Protein AF-A6J7S8-F1 (afdb_monomer_lite)

Radius of gyration: 17.56 Å; chains: 1; bounding box: 50×32×50 Å

Organism: Rattus norvegicus (NCBI:txid10116)

Secondary structure (DSSP, 8-state):
--STTSS--SSS-----GGGGS----SHHHHHHS-HHHHHHHHHHHHHHTHHHHHHHHHHHHTSTT--HHHHHHHHHHHHHHHHHHHHHHHHHHHHSTTPPPPP-PPP--HHHHT-S-HHHHHHHHHHHHHHHHHHHHHHHHHHHHHHHHHHHTT--

Sequence (157 aa):
MHFAHSLGYKSRNSSTCHTISLTTPGSNEQIQQTHSDVLLKMMISILRAWYHPLEHLVHAVATLEGICETMLFKVKEVEEKNQEILEKIKAILVRVYPGAEENVYPVWMGLADVRSANELTRHFTLSNLLHCLDSNTDKVATYLEALKCRIIHNNDC

InterPro domains:
  IPR001400 Somatotropin/prolactin [PF00103] (2-157)
  IPR001400 Somatotropin/prolactin [PR00836] (17-30)
  IPR001400 Somatotropin/prolactin [PR00836] (39-57)
  IPR001400 Somatotropin/prolactin [PR00836] (136-150)
  IPR001400 Somatotropin/prolactin [PTHR11417] (3-157)
  IPR009079 Four-helical cytokine-like, core [G3DSA:1.20.1250.10] (1-157)
  IPR009079 Four-helical cytokine-like, core [SSF47266] (2-157)
  IPR018116 Somatotropin hormone, conserved site [PS00266] (17-50)

pLDDT: mean 86.66, std 15.86, range [35.16, 98.38]

Structure (mmCIF, N/CA/C/O backbone):
data_AF-A6J7S8-F1
#
_entry.id   AF-A6J7S8-F1
#
loop_
_atom_site.group_PDB
_atom_site.id
_atom_site.type_symbol
_atom_site.label_atom_id
_atom_site.label_alt_id
_atom_site.label_comp_id
_atom_site.label_asym_id
_atom_site.label_entity_id
_atom_site.label_seq_id
_atom_site.pdbx_PDB_ins_code
_atom_site.Cartn_x
_atom_site.Cartn_y
_atom_site.Cartn_z
_atom_site.occupancy
_atom_site.B_iso_or_equiv
_atom_site.auth_seq_id
_atom_site.auth_comp_id
_atom_site.auth_asym_id
_atom_site.auth_atom_id
_atom_site.pdbx_PDB_model_num
ATOM 1 N N . MET A 1 1 ? 22.108 -3.820 -3.492 1.00 38.69 1 MET A N 1
ATOM 2 C CA . MET A 1 1 ? 22.128 -2.463 -2.902 1.00 38.69 1 MET A CA 1
ATOM 3 C C . MET A 1 1 ? 23.481 -1.772 -3.154 1.00 38.69 1 MET A C 1
ATOM 5 O O . MET A 1 1 ? 24.160 -1.417 -2.208 1.00 38.69 1 MET A O 1
ATOM 9 N N . HIS A 1 2 ? 23.904 -1.592 -4.417 1.00 35.16 2 HIS A N 1
ATOM 10 C CA . HIS A 1 2 ? 25.236 -1.019 -4.725 1.00 35.16 2 HIS A CA 1
ATOM 11 C C . HIS A 1 2 ? 25.279 0.033 -5.850 1.00 35.16 2 HIS A C 1
ATOM 13 O O . HIS A 1 2 ? 26.325 0.631 -6.062 1.00 35.16 2 HIS A O 1
ATOM 19 N N . PHE A 1 3 ? 24.169 0.331 -6.534 1.00 39.25 3 PHE A N 1
ATOM 20 C CA . PHE A 1 3 ? 24.183 1.282 -7.660 1.00 39.25 3 PHE A CA 1
ATOM 21 C C . PHE A 1 3 ? 23.890 2.742 -7.282 1.00 39.25 3 PHE A C 1
ATOM 23 O O . PHE A 1 3 ? 24.169 3.644 -8.063 1.00 39.25 3 PHE A O 1
ATOM 30 N N . ALA A 1 4 ? 23.384 3.007 -6.075 1.00 40.38 4 ALA A N 1
ATOM 31 C CA . ALA A 1 4 ? 22.964 4.351 -5.670 1.00 40.38 4 ALA A CA 1
ATOM 32 C C . ALA A 1 4 ? 24.124 5.321 -5.349 1.00 40.38 4 ALA A C 1
ATOM 34 O O . ALA A 1 4 ? 23.878 6.499 -5.109 1.00 40.38 4 ALA A O 1
ATOM 35 N N . HIS A 1 5 ? 25.379 4.856 -5.323 1.00 38.28 5 HIS A N 1
ATOM 36 C CA . HIS A 1 5 ? 26.493 5.632 -4.762 1.00 38.28 5 HIS A CA 1
ATOM 37 C C . HIS A 1 5 ? 27.407 6.313 -5.801 1.00 38.28 5 HIS A C 1
ATOM 39 O O . HIS A 1 5 ? 28.256 7.113 -5.412 1.00 38.28 5 HIS A O 1
ATOM 45 N N . SER A 1 6 ? 27.279 6.026 -7.105 1.00 38.56 6 SER A N 1
ATOM 46 C CA . SER A 1 6 ? 28.287 6.440 -8.104 1.00 38.56 6 SER A CA 1
ATOM 47 C C . SER A 1 6 ? 27.887 7.568 -9.057 1.00 38.56 6 SER A C 1
ATOM 49 O O . SER A 1 6 ? 28.719 8.004 -9.847 1.00 38.56 6 SER A O 1
ATOM 51 N N . LEU A 1 7 ? 26.675 8.114 -8.979 1.00 39.62 7 LEU A N 1
ATOM 52 C CA . LEU A 1 7 ? 26.287 9.270 -9.791 1.00 39.62 7 LEU A CA 1
ATOM 53 C C . LEU A 1 7 ? 25.597 10.283 -8.890 1.00 39.62 7 LEU A C 1
ATOM 55 O O . LEU A 1 7 ? 24.633 9.930 -8.222 1.00 39.62 7 LEU A O 1
ATOM 59 N N . GLY A 1 8 ? 26.120 11.512 -8.841 1.00 38.19 8 GLY A N 1
ATOM 60 C CA . GLY A 1 8 ? 25.660 12.633 -8.014 1.00 38.19 8 GLY A CA 1
ATOM 61 C C . GLY A 1 8 ? 24.166 12.951 -8.142 1.00 38.19 8 GLY A C 1
ATOM 62 O O . GLY A 1 8 ? 23.781 13.958 -8.725 1.00 38.19 8 GLY A O 1
ATOM 63 N N . TYR A 1 9 ? 23.326 12.126 -7.520 1.00 47.91 9 TYR A N 1
ATOM 64 C CA . TYR A 1 9 ? 21.863 12.177 -7.497 1.00 47.91 9 TYR A CA 1
ATOM 65 C C . TYR A 1 9 ? 21.313 13.238 -6.528 1.00 47.91 9 TYR A C 1
ATOM 67 O O . TYR A 1 9 ? 20.181 13.151 -6.065 1.00 47.91 9 TYR A O 1
ATOM 75 N N . LYS A 1 10 ? 22.110 14.262 -6.203 1.00 37.25 10 LYS A N 1
ATOM 76 C CA . LYS A 1 10 ? 21.769 15.286 -5.204 1.00 37.25 10 LYS A CA 1
ATOM 77 C C . LYS A 1 10 ? 20.930 16.462 -5.736 1.00 37.25 10 LYS A C 1
ATOM 79 O O . LYS A 1 10 ? 20.698 17.388 -4.968 1.00 37.25 10 LYS A O 1
ATOM 84 N N . SER A 1 11 ? 20.448 16.470 -6.987 1.00 37.81 11 SER A N 1
ATOM 85 C CA . SER A 1 11 ? 19.651 17.618 -7.486 1.00 37.81 11 SER A CA 1
ATOM 86 C C . SER A 1 11 ? 18.548 17.348 -8.519 1.00 37.81 11 SER A C 1
ATOM 88 O O . SER A 1 11 ? 18.063 18.290 -9.145 1.00 37.81 11 SER A O 1
ATOM 90 N N . ARG A 1 12 ? 18.066 16.110 -8.680 1.00 40.72 12 ARG A N 1
ATOM 91 C CA . ARG A 1 12 ? 16.736 15.896 -9.277 1.00 40.72 12 ARG A CA 1
ATOM 92 C C . ARG A 1 12 ? 15.783 15.583 -8.140 1.00 40.72 12 ARG A C 1
ATOM 94 O O . ARG A 1 12 ? 15.982 14.573 -7.485 1.00 40.72 12 ARG A O 1
ATOM 101 N N . ASN A 1 13 ? 14.871 16.526 -7.885 1.00 43.62 13 ASN A N 1
ATOM 102 C CA . ASN A 1 13 ? 13.737 16.505 -6.959 1.00 43.62 13 ASN A CA 1
ATOM 103 C C . ASN A 1 13 ? 13.622 15.242 -6.104 1.00 43.62 13 ASN A C 1
ATOM 105 O O . ASN A 1 13 ? 13.442 14.159 -6.654 1.00 43.62 13 ASN A O 1
ATOM 109 N N . SER A 1 14 ? 13.659 15.429 -4.777 1.00 46.78 14 SER A N 1
ATOM 110 C CA . SER A 1 14 ? 13.172 14.479 -3.768 1.00 46.78 14 SER A CA 1
ATOM 111 C C . SER A 1 14 ? 12.219 13.454 -4.388 1.00 46.78 14 SER A C 1
ATOM 113 O O . SER A 1 14 ? 11.170 13.834 -4.918 1.00 46.78 14 SER A O 1
ATOM 115 N N . SER A 1 15 ? 12.640 12.189 -4.379 1.00 58.69 15 SER A N 1
ATOM 116 C CA . SER A 1 15 ? 11.850 11.001 -4.695 1.00 58.69 15 SER A CA 1
ATOM 117 C C . SER A 1 15 ? 10.540 11.063 -3.910 1.00 58.69 15 SER A C 1
ATOM 119 O O . SER A 1 15 ? 10.461 10.651 -2.756 1.00 58.69 15 SER A O 1
ATOM 121 N N . THR A 1 16 ? 9.539 11.709 -4.500 1.00 77.50 16 THR A N 1
ATOM 122 C CA . THR A 1 16 ? 8.281 12.049 -3.843 1.00 77.50 16 THR A CA 1
ATOM 123 C C . THR A 1 16 ? 7.264 11.004 -4.244 1.00 77.50 16 THR A C 1
ATOM 125 O O . THR A 1 16 ? 6.989 10.786 -5.424 1.00 77.50 16 THR A O 1
ATOM 128 N N . CYS A 1 17 ? 6.729 10.317 -3.243 1.00 90.75 17 CYS A N 1
ATOM 129 C CA . CYS A 1 17 ? 5.650 9.368 -3.442 1.00 90.75 17 CYS A CA 1
ATOM 130 C C . CYS A 1 17 ? 4.381 10.120 -3.829 1.00 90.75 17 CYS A C 1
ATOM 132 O O . CYS A 1 17 ? 4.091 11.174 -3.265 1.00 90.75 17 CYS A O 1
ATOM 134 N N . HIS A 1 18 ? 3.578 9.570 -4.742 1.00 91.88 18 HIS A N 1
ATOM 135 C CA . HIS A 1 18 ? 2.284 10.167 -5.107 1.00 91.88 18 HIS A CA 1
ATOM 136 C C . HIS A 1 18 ? 1.325 10.243 -3.913 1.00 91.88 18 HIS A C 1
ATOM 138 O O . HIS A 1 18 ? 0.418 11.066 -3.898 1.00 91.88 18 HIS A O 1
ATOM 144 N N . THR A 1 19 ? 1.563 9.433 -2.883 1.00 92.06 19 THR A N 1
ATOM 145 C CA . THR A 1 19 ? 0.835 9.437 -1.613 1.00 92.06 19 THR A CA 1
ATOM 146 C C . THR A 1 19 ? 1.254 10.532 -0.637 1.00 92.06 19 THR A C 1
ATOM 148 O O . THR A 1 19 ? 0.636 10.645 0.416 1.00 92.06 19 THR A O 1
ATOM 151 N N . ILE A 1 20 ? 2.239 11.380 -0.956 1.00 88.25 20 ILE A N 1
ATOM 152 C CA . ILE A 1 20 ? 2.704 12.443 -0.046 1.00 88.25 20 ILE A CA 1
ATOM 153 C C . ILE A 1 20 ? 1.611 13.464 0.307 1.00 88.25 20 ILE A C 1
ATOM 155 O O . ILE A 1 20 ? 1.662 14.075 1.369 1.00 88.25 20 ILE A O 1
ATOM 159 N N . SER A 1 21 ? 0.603 13.633 -0.557 1.00 85.38 21 SER A N 1
ATOM 160 C CA . SER A 1 21 ? -0.546 14.506 -0.292 1.00 85.38 21 SER A CA 1
ATOM 161 C C . SER A 1 21 ? -1.533 13.921 0.722 1.00 85.38 21 SER A C 1
ATOM 163 O O . SER A 1 21 ? -2.418 14.633 1.191 1.00 85.38 21 SER A O 1
ATOM 165 N N . LEU A 1 22 ? -1.420 12.630 1.051 1.00 86.06 22 LEU A N 1
ATOM 166 C CA . LEU A 1 22 ? -2.142 12.041 2.169 1.00 86.06 22 LEU A CA 1
ATOM 167 C C . LEU A 1 22 ? -1.436 12.514 3.442 1.00 86.06 22 LEU A C 1
ATOM 169 O O . LEU A 1 22 ? -0.348 12.046 3.768 1.00 86.06 22 LEU A O 1
ATOM 173 N N . THR A 1 23 ? -2.030 13.466 4.161 1.00 83.56 23 THR A N 1
ATOM 174 C CA . THR A 1 23 ? -1.527 13.906 5.469 1.00 83.56 23 THR A CA 1
ATOM 175 C C . THR A 1 23 ? -1.668 12.761 6.475 1.00 83.56 23 THR A C 1
ATOM 177 O O . THR A 1 23 ? -2.681 12.640 7.159 1.00 83.56 23 THR A O 1
ATOM 180 N N . THR A 1 24 ? -0.677 11.873 6.519 1.00 86.69 24 THR A N 1
ATOM 181 C CA . THR A 1 24 ? -0.706 10.649 7.328 1.00 86.69 24 THR A CA 1
ATOM 182 C C . THR A 1 24 ? 0.088 10.803 8.631 1.00 86.69 24 THR A C 1
ATOM 184 O O . THR A 1 24 ? 1.187 11.361 8.574 1.00 86.69 24 THR A O 1
ATOM 187 N N . PRO A 1 25 ? -0.376 10.240 9.763 1.00 90.31 25 PRO A N 1
ATOM 188 C CA . PRO A 1 25 ? 0.385 10.172 11.012 1.00 90.31 25 PRO A CA 1
ATOM 189 C C . PRO A 1 25 ? 1.769 9.533 10.824 1.00 90.31 25 PRO A C 1
ATOM 191 O O . PRO A 1 25 ? 1.876 8.404 10.340 1.00 90.31 25 PRO A O 1
ATOM 194 N N . GLY A 1 26 ? 2.826 10.256 11.193 1.00 86.69 26 GLY A N 1
ATOM 195 C CA . GLY A 1 26 ? 4.216 9.823 11.018 1.00 86.69 26 GLY A CA 1
ATOM 196 C C . GLY A 1 26 ? 4.882 9.274 12.282 1.00 86.69 26 GLY A C 1
ATOM 197 O O . GLY A 1 26 ? 5.880 8.572 12.165 1.00 86.69 26 GLY A O 1
ATOM 198 N N . SER A 1 27 ? 4.350 9.581 13.471 1.00 91.19 27 SER A N 1
ATOM 199 C CA . SER A 1 27 ? 4.890 9.115 14.756 1.00 91.19 27 SER A CA 1
ATOM 200 C C . SER A 1 27 ? 3.908 8.214 15.501 1.00 91.19 27 SER A C 1
ATOM 202 O O . SER A 1 27 ? 2.698 8.274 15.270 1.00 91.19 27 SER A O 1
ATOM 204 N N . ASN A 1 28 ? 4.419 7.409 16.434 1.00 89.25 28 ASN A N 1
ATOM 205 C CA . ASN A 1 28 ? 3.592 6.536 17.268 1.00 89.25 28 ASN A CA 1
ATOM 206 C C . ASN A 1 28 ? 2.559 7.331 18.079 1.00 89.25 28 ASN A C 1
ATOM 208 O O . ASN A 1 28 ? 1.409 6.908 18.176 1.00 89.25 28 ASN A O 1
ATOM 212 N N . GLU A 1 29 ? 2.925 8.508 18.590 1.00 92.00 29 GLU A N 1
ATOM 213 C CA . GLU A 1 29 ? 2.019 9.391 19.331 1.00 92.00 29 GLU A CA 1
ATOM 214 C C . GLU A 1 29 ? 0.887 9.896 18.432 1.00 92.00 29 GLU A C 1
ATOM 216 O O . GLU A 1 29 ? -0.282 9.834 18.812 1.00 92.00 29 GLU A O 1
ATOM 221 N N . GLN A 1 30 ? 1.211 10.339 17.211 1.00 95.25 30 GLN A N 1
ATOM 222 C CA . GLN A 1 30 ? 0.198 10.776 16.247 1.00 95.25 30 GLN A CA 1
ATOM 223 C C . GLN A 1 30 ? -0.731 9.625 15.865 1.00 95.25 30 GLN A C 1
ATOM 225 O O . GLN A 1 30 ? -1.945 9.811 15.784 1.00 95.25 30 GLN A O 1
ATOM 230 N N . ILE A 1 31 ? -0.180 8.425 15.659 1.00 94.69 31 ILE A N 1
ATOM 231 C CA . ILE A 1 31 ? -0.968 7.228 15.372 1.00 94.69 31 ILE A CA 1
ATOM 232 C C . ILE A 1 31 ? -1.923 6.969 16.535 1.00 94.69 31 ILE A C 1
ATOM 234 O O . ILE A 1 31 ? -3.122 6.842 16.290 1.00 94.69 31 ILE A O 1
ATOM 238 N N . GLN A 1 32 ? -1.431 6.932 17.780 1.00 90.06 32 GLN A N 1
ATOM 239 C CA . GLN A 1 32 ? -2.220 6.730 19.009 1.00 90.06 32 GLN A CA 1
ATOM 240 C C . GLN A 1 32 ? -3.362 7.735 19.168 1.00 90.06 32 GLN A C 1
ATOM 242 O O . GLN A 1 32 ? -4.467 7.343 19.533 1.00 90.06 32 GLN A O 1
ATOM 247 N N . GLN A 1 33 ? -3.122 9.001 18.834 1.00 93.00 33 GLN A N 1
ATOM 248 C CA . GLN A 1 33 ? -4.121 10.069 18.917 1.00 93.00 33 GLN A CA 1
ATOM 249 C C . GLN A 1 33 ? -5.119 10.072 17.749 1.00 93.00 33 GLN A C 1
ATOM 251 O O . GLN A 1 33 ? -6.193 10.662 17.857 1.00 93.00 33 GLN A O 1
ATOM 256 N N . THR A 1 34 ? -4.792 9.426 16.627 1.00 95.69 34 THR A N 1
ATOM 257 C CA . THR A 1 34 ? -5.669 9.381 15.451 1.00 95.69 34 THR A CA 1
ATOM 258 C C . THR A 1 34 ? -6.813 8.399 15.675 1.00 95.69 34 THR A C 1
ATOM 260 O O . THR A 1 34 ? -6.587 7.248 16.050 1.00 95.69 34 THR A O 1
ATOM 263 N N . HIS A 1 35 ? -8.047 8.829 15.402 1.00 94.56 35 HIS A N 1
ATOM 264 C CA . HIS A 1 35 ? -9.224 7.975 15.535 1.00 94.56 35 HIS A CA 1
ATOM 265 C C . HIS A 1 35 ? -9.170 6.771 14.574 1.00 94.56 35 HIS A C 1
ATOM 267 O O . HIS A 1 35 ? -8.643 6.852 13.463 1.00 94.56 35 HIS A O 1
ATOM 273 N N . SER A 1 36 ? -9.711 5.630 15.004 1.00 94.94 36 SER A N 1
ATOM 274 C CA . SER A 1 36 ? -9.545 4.360 14.292 1.00 94.94 36 SER A CA 1
ATOM 275 C C . SER A 1 36 ? -10.193 4.343 12.900 1.00 94.94 36 SER A C 1
ATOM 277 O O . SER A 1 36 ? -9.627 3.755 11.979 1.00 94.94 36 SER A O 1
ATOM 279 N N . ASP A 1 37 ? -11.333 5.019 12.703 1.00 95.12 37 ASP A N 1
ATOM 280 C CA . ASP A 1 37 ? -11.955 5.138 11.372 1.00 95.12 37 ASP A CA 1
ATOM 281 C C . ASP A 1 37 ? -11.069 5.934 10.395 1.00 95.12 37 ASP A C 1
ATOM 283 O O . ASP A 1 37 ? -10.963 5.573 9.225 1.00 95.12 37 ASP A O 1
ATOM 287 N N . VAL A 1 38 ? -10.377 6.970 10.881 1.00 95.44 38 VAL A N 1
ATOM 288 C CA . VAL A 1 38 ? -9.440 7.778 10.097 1.00 95.44 38 VAL A CA 1
ATOM 289 C C . VAL A 1 38 ? -8.253 6.924 9.655 1.00 95.44 38 VAL A C 1
ATOM 291 O O . VAL A 1 38 ? -7.906 6.950 8.475 1.00 95.44 38 VAL A O 1
ATOM 294 N N . LEU A 1 39 ? -7.677 6.111 10.550 1.00 96.19 39 LEU A N 1
ATOM 295 C CA . LEU A 1 39 ? -6.596 5.181 10.191 1.00 96.19 39 LEU A CA 1
ATOM 296 C C . LEU A 1 39 ? -7.049 4.154 9.141 1.00 96.19 39 LEU A C 1
ATOM 298 O O . LEU A 1 39 ? -6.333 3.922 8.166 1.00 96.19 39 LEU A O 1
ATOM 302 N N . LEU A 1 40 ? -8.250 3.583 9.291 1.00 96.88 40 LEU A N 1
ATOM 303 C CA . LEU A 1 40 ? -8.831 2.661 8.306 1.00 96.88 40 LEU A CA 1
ATOM 304 C C . LEU A 1 40 ? -9.002 3.329 6.934 1.00 96.88 40 LEU A C 1
ATOM 306 O O . LEU A 1 40 ? -8.539 2.793 5.926 1.00 96.88 40 LEU A O 1
ATOM 310 N N . LYS A 1 41 ? -9.606 4.523 6.889 1.00 96.62 41 LYS A N 1
ATOM 311 C CA . LYS A 1 41 ? -9.795 5.289 5.647 1.00 96.62 41 LYS A CA 1
ATOM 312 C C . LYS A 1 41 ? -8.461 5.681 5.003 1.00 96.62 41 LYS A C 1
ATOM 314 O O . LYS A 1 41 ? -8.356 5.663 3.781 1.00 96.62 41 LYS A O 1
ATOM 319 N N . MET A 1 42 ? -7.431 5.991 5.792 1.00 96.31 42 MET A N 1
ATOM 320 C CA . MET A 1 42 ? -6.084 6.274 5.279 1.00 96.31 42 MET A CA 1
ATOM 321 C C . MET A 1 42 ? -5.429 5.043 4.649 1.00 96.31 42 MET A C 1
ATOM 323 O O . MET A 1 42 ? -4.887 5.157 3.550 1.00 96.31 42 MET A O 1
ATOM 327 N N . MET A 1 43 ? -5.501 3.871 5.292 1.00 97.50 43 MET A N 1
ATOM 328 C CA . MET A 1 43 ? -4.998 2.626 4.693 1.00 97.50 43 MET A CA 1
ATOM 329 C C . MET A 1 43 ? -5.706 2.330 3.369 1.00 97.50 43 MET A C 1
ATOM 331 O O . MET A 1 43 ? -5.048 2.021 2.380 1.00 97.50 43 MET A O 1
ATOM 335 N N . ILE A 1 44 ? -7.029 2.508 3.323 1.00 97.94 44 ILE A N 1
ATOM 336 C CA . ILE A 1 44 ? -7.824 2.375 2.097 1.00 97.94 44 ILE A CA 1
ATOM 337 C C . ILE A 1 44 ? -7.337 3.342 1.009 1.00 97.94 44 ILE A C 1
ATOM 339 O O . ILE A 1 44 ? -7.107 2.908 -0.120 1.00 97.94 44 ILE A O 1
ATOM 343 N N . SER A 1 45 ? -7.134 4.626 1.326 1.00 97.44 45 SER A N 1
ATOM 344 C CA . SER A 1 45 ? -6.616 5.606 0.360 1.00 97.44 45 SER A CA 1
ATOM 345 C C . SER A 1 45 ? -5.234 5.231 -0.171 1.00 97.44 45 SER A C 1
ATOM 347 O O . SER A 1 45 ? -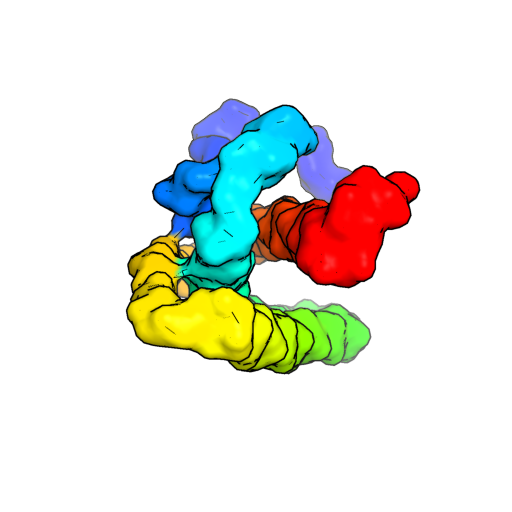4.998 5.372 -1.369 1.00 97.44 45 SER A O 1
ATOM 349 N N . ILE A 1 46 ? -4.331 4.742 0.687 1.00 97.50 46 ILE A N 1
ATOM 350 C CA . ILE A 1 46 ? -2.996 4.281 0.275 1.00 97.50 46 ILE A CA 1
ATOM 351 C C . ILE A 1 46 ? -3.132 3.093 -0.683 1.00 97.50 46 ILE A C 1
ATOM 353 O O . ILE A 1 46 ? -2.637 3.155 -1.804 1.00 97.50 46 ILE A O 1
ATOM 357 N N . LEU A 1 47 ? -3.841 2.038 -0.277 1.00 98.00 47 LEU A N 1
ATOM 358 C CA . LEU A 1 47 ? -3.991 0.809 -1.064 1.00 98.00 47 LEU A CA 1
ATOM 359 C C . LEU A 1 47 ? -4.687 1.064 -2.413 1.00 98.00 47 LEU A C 1
ATOM 361 O O . LEU A 1 47 ? -4.287 0.504 -3.434 1.00 98.00 47 LEU A O 1
ATOM 365 N N . ARG A 1 48 ? -5.683 1.963 -2.451 1.00 97.06 48 ARG A N 1
ATOM 366 C CA . ARG A 1 48 ? -6.316 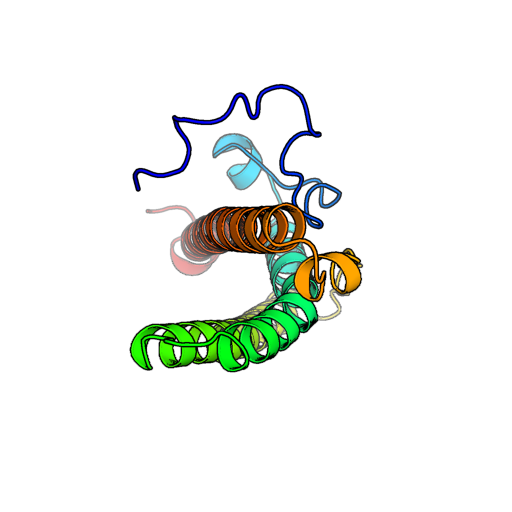2.425 -3.699 1.00 97.06 48 ARG A CA 1
ATOM 367 C C . ARG A 1 48 ? -5.354 3.197 -4.590 1.00 97.06 48 ARG A C 1
ATOM 369 O O . ARG A 1 48 ? -5.315 2.948 -5.792 1.00 97.06 48 ARG A O 1
ATOM 376 N N . ALA A 1 49 ? -4.555 4.095 -4.016 1.00 96.75 49 ALA A N 1
ATOM 377 C CA . ALA A 1 49 ? -3.556 4.849 -4.767 1.00 96.75 49 ALA A CA 1
ATOM 378 C C . ALA A 1 49 ? -2.495 3.937 -5.410 1.00 96.75 49 ALA A C 1
ATOM 380 O O . ALA A 1 49 ? -1.858 4.346 -6.380 1.00 96.75 49 ALA A O 1
ATOM 381 N N . TRP A 1 50 ? -2.304 2.717 -4.898 1.00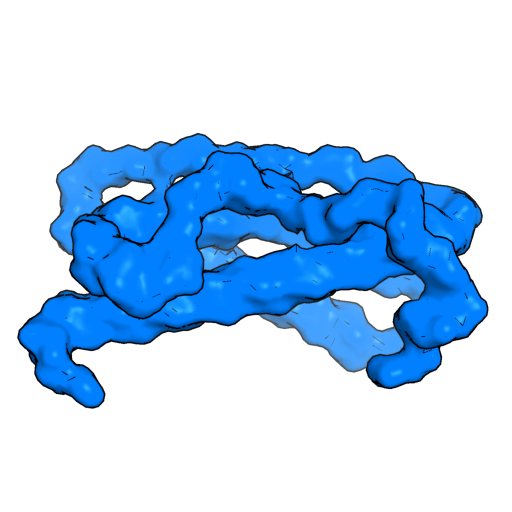 97.62 50 TRP A N 1
ATOM 382 C CA . TRP A 1 50 ? -1.383 1.717 -5.444 1.00 97.62 50 TRP A CA 1
ATOM 383 C C . TRP A 1 50 ? -1.978 0.800 -6.515 1.00 97.62 50 TRP A C 1
ATOM 385 O O . TRP A 1 50 ? -1.206 0.127 -7.191 1.00 97.62 50 TRP A O 1
ATOM 395 N N . TYR A 1 51 ? -3.294 0.828 -6.753 1.00 95.38 51 TYR A N 1
ATOM 396 C CA . TYR A 1 51 ? -3.950 -0.034 -7.745 1.00 95.38 51 TYR A CA 1
ATOM 397 C C . TYR A 1 51 ? -3.328 0.094 -9.150 1.00 95.38 51 TYR A C 1
ATOM 399 O O . TYR A 1 51 ? -2.732 -0.854 -9.654 1.00 95.38 51 TYR A O 1
ATOM 407 N N . HIS A 1 52 ? -3.391 1.284 -9.758 1.00 93.62 52 HIS A N 1
ATOM 408 C CA . HIS A 1 52 ? -2.841 1.505 -11.103 1.00 93.62 52 HIS A CA 1
ATOM 409 C C . HIS A 1 52 ? -1.307 1.434 -11.169 1.00 93.62 52 HIS A C 1
ATOM 411 O O . HIS A 1 52 ? -0.780 0.862 -12.124 1.00 93.62 52 HIS A O 1
ATOM 417 N N . PRO A 1 53 ? -0.543 1.977 -10.200 1.00 94.44 53 PRO A N 1
ATOM 418 C CA . PRO A 1 53 ? 0.908 1.823 -10.218 1.00 94.44 53 PRO A CA 1
ATOM 419 C C . PRO A 1 53 ? 1.384 0.370 -10.204 1.00 94.44 53 PRO A C 1
ATOM 421 O O . PRO A 1 53 ? 2.339 0.061 -10.911 1.00 94.44 53 PRO A O 1
ATOM 424 N N . LEU A 1 54 ? 0.742 -0.511 -9.425 1.00 95.75 54 LEU A N 1
ATOM 425 C CA . LEU A 1 54 ? 1.104 -1.930 -9.362 1.00 95.75 54 LEU A CA 1
ATOM 426 C C . LEU A 1 54 ? 0.781 -2.647 -10.675 1.00 95.75 54 LEU A C 1
ATOM 428 O O . LEU A 1 54 ? 1.654 -3.331 -11.207 1.00 95.75 54 LEU A O 1
ATOM 432 N N . GLU A 1 55 ? -0.393 -2.386 -11.254 1.00 93.06 55 GLU A N 1
ATOM 433 C CA . GLU A 1 55 ? -0.758 -2.876 -12.589 1.00 93.06 55 GLU A CA 1
ATOM 434 C C . GLU A 1 55 ? 0.308 -2.472 -13.621 1.00 93.06 55 GLU A C 1
ATOM 436 O O . GLU A 1 55 ? 0.851 -3.296 -14.362 1.00 93.06 55 GLU A O 1
ATOM 441 N N . HIS A 1 56 ? 0.683 -1.193 -13.658 1.00 90.19 56 HIS A N 1
ATOM 442 C CA . HIS A 1 56 ? 1.695 -0.701 -14.590 1.00 90.19 56 HIS A CA 1
ATOM 443 C C . HIS A 1 56 ? 3.101 -1.236 -14.303 1.00 90.19 56 HIS A C 1
ATOM 445 O O . HIS A 1 56 ? 3.869 -1.439 -15.246 1.00 90.19 56 HIS A O 1
ATOM 451 N N . LEU A 1 57 ? 3.437 -1.494 -13.039 1.00 89.19 57 LEU A N 1
ATOM 452 C CA . LEU A 1 57 ? 4.709 -2.091 -12.652 1.00 89.19 57 LEU A CA 1
ATOM 453 C C . LEU A 1 57 ? 4.816 -3.538 -13.145 1.00 89.19 57 LEU A C 1
ATOM 455 O O . LEU A 1 57 ? 5.862 -3.897 -13.682 1.00 89.19 57 LEU A O 1
ATOM 459 N N . VAL A 1 58 ? 3.748 -4.339 -13.053 1.00 91.50 58 VAL A N 1
ATOM 460 C CA . VAL A 1 58 ? 3.713 -5.700 -13.622 1.00 91.50 58 VAL A CA 1
ATOM 461 C C . VAL A 1 58 ? 3.989 -5.664 -15.121 1.00 91.50 58 VAL A C 1
ATOM 463 O O . VAL A 1 58 ? 4.860 -6.390 -15.605 1.00 91.50 58 VAL A O 1
ATOM 466 N N . HIS A 1 59 ? 3.303 -4.782 -15.852 1.00 88.44 59 HIS A N 1
ATOM 467 C CA . HIS A 1 59 ? 3.511 -4.627 -17.291 1.00 88.44 59 HIS A CA 1
ATOM 468 C C . HIS A 1 59 ? 4.940 -4.182 -17.618 1.00 88.44 59 HIS A C 1
ATOM 470 O O . HIS A 1 59 ? 5.577 -4.759 -18.495 1.00 88.44 59 HIS A O 1
ATOM 476 N N . ALA A 1 60 ? 5.461 -3.176 -16.911 1.00 83.69 60 ALA A N 1
ATOM 477 C CA . ALA A 1 60 ? 6.808 -2.665 -17.140 1.00 83.69 60 ALA A CA 1
ATOM 478 C C . ALA A 1 60 ? 7.865 -3.740 -16.879 1.00 83.69 60 ALA A C 1
ATOM 480 O O . ALA A 1 60 ? 8.733 -3.961 -17.725 1.00 83.69 60 ALA A O 1
ATOM 481 N N . VAL A 1 61 ? 7.751 -4.451 -15.753 1.00 84.12 61 VAL A N 1
ATOM 482 C CA . VAL A 1 61 ? 8.658 -5.543 -15.401 1.00 84.12 61 VAL A CA 1
ATOM 483 C C . VAL A 1 61 ? 8.587 -6.648 -16.435 1.00 84.12 61 VAL A C 1
ATOM 485 O O . VAL A 1 61 ? 9.646 -7.102 -16.813 1.00 84.12 61 VAL A O 1
ATOM 488 N N . ALA A 1 62 ? 7.413 -7.026 -16.949 1.00 86.44 62 ALA A N 1
ATOM 489 C CA . ALA A 1 62 ? 7.278 -8.080 -17.960 1.00 86.44 62 ALA A CA 1
ATOM 490 C C . ALA A 1 62 ? 7.958 -7.763 -19.308 1.00 86.44 62 ALA A C 1
ATOM 492 O O . ALA A 1 62 ? 8.246 -8.681 -20.070 1.00 86.44 62 ALA A O 1
ATOM 493 N N . THR A 1 63 ? 8.214 -6.485 -19.607 1.00 81.88 63 THR A N 1
ATOM 494 C CA . THR A 1 63 ? 8.859 -6.047 -20.862 1.00 81.88 63 THR A CA 1
ATOM 495 C C . THR A 1 63 ? 10.376 -5.880 -20.785 1.00 81.88 63 THR A C 1
ATOM 497 O O . THR A 1 63 ? 11.003 -5.581 -21.799 1.00 81.88 63 THR A O 1
ATOM 500 N N . LEU A 1 64 ? 10.984 -6.027 -19.605 1.00 76.44 64 LEU A N 1
ATOM 501 C CA . LEU A 1 64 ? 12.435 -5.913 -19.459 1.00 76.44 64 LEU A CA 1
ATOM 502 C C . LEU A 1 64 ? 13.137 -7.130 -20.098 1.00 76.44 64 LEU A C 1
ATOM 504 O O . LEU A 1 64 ? 12.752 -8.276 -19.902 1.00 76.44 64 LEU A O 1
ATOM 508 N N . GLU A 1 65 ? 14.191 -6.919 -20.877 1.00 70.75 65 GLU A N 1
ATOM 509 C CA . GLU A 1 65 ? 14.986 -8.043 -21.385 1.00 70.75 65 GLU A CA 1
ATOM 510 C C . GLU A 1 65 ? 15.839 -8.644 -20.251 1.00 70.75 65 GLU A C 1
ATOM 512 O O . GLU A 1 65 ? 16.402 -7.914 -19.434 1.00 70.75 65 GLU A O 1
ATOM 517 N N . GLY A 1 66 ? 15.939 -9.978 -20.175 1.00 68.69 66 GLY A N 1
ATOM 518 C CA . GLY A 1 66 ? 16.777 -10.665 -19.178 1.00 68.69 66 GLY A CA 1
ATOM 519 C C . GLY A 1 66 ? 16.197 -10.749 -17.756 1.00 68.69 66 GLY A C 1
ATOM 520 O O . GLY A 1 66 ? 16.950 -10.945 -16.801 1.00 68.69 66 GLY A O 1
ATOM 521 N N . ILE A 1 67 ? 14.878 -10.599 -17.590 1.00 65.50 67 ILE A N 1
ATOM 522 C CA . ILE A 1 67 ? 14.209 -10.686 -16.281 1.00 65.50 67 ILE A CA 1
ATOM 523 C C . ILE A 1 67 ? 14.429 -12.048 -15.624 1.00 65.50 67 ILE A C 1
ATOM 525 O O . ILE A 1 67 ? 14.262 -13.102 -16.233 1.00 65.50 67 ILE A O 1
ATOM 529 N N . CYS A 1 68 ? 14.679 -12.012 -14.318 1.00 72.44 68 CYS A N 1
ATOM 530 C CA . CYS A 1 68 ? 14.480 -13.163 -13.453 1.00 72.44 68 CYS A CA 1
ATOM 531 C C . CYS A 1 68 ? 12.971 -13.390 -13.273 1.00 72.44 68 CYS A C 1
ATOM 533 O O . CYS A 1 68 ? 12.314 -12.541 -12.671 1.00 72.44 68 CYS A O 1
ATOM 535 N N . GLU A 1 69 ? 12.415 -14.506 -13.758 1.00 81.56 69 GLU A N 1
ATOM 536 C CA . GLU A 1 69 ? 10.985 -14.865 -13.611 1.00 81.56 69 GLU A CA 1
ATOM 537 C C . GLU A 1 69 ? 10.463 -14.659 -12.176 1.00 81.56 69 GLU A C 1
ATOM 539 O O . GLU A 1 69 ? 9.340 -14.203 -11.961 1.00 81.56 69 GLU A O 1
ATOM 544 N N . THR A 1 70 ? 11.333 -14.881 -11.189 1.00 85.12 70 THR A N 1
ATOM 545 C CA . THR A 1 70 ? 11.105 -14.616 -9.765 1.00 85.12 70 THR A CA 1
ATOM 546 C C . THR A 1 70 ? 10.689 -13.173 -9.462 1.00 85.12 70 THR A C 1
ATOM 548 O O . THR A 1 70 ? 9.860 -12.944 -8.585 1.00 85.12 70 THR A O 1
ATOM 551 N N . MET A 1 71 ? 11.258 -12.177 -10.146 1.00 84.94 71 MET A N 1
ATOM 552 C CA . MET A 1 71 ? 10.902 -10.768 -9.953 1.00 84.94 71 MET A CA 1
ATOM 553 C C . MET A 1 71 ? 9.492 -10.486 -10.467 1.00 84.94 71 MET A C 1
ATOM 555 O O . MET A 1 71 ? 8.705 -9.869 -9.755 1.00 84.94 71 MET A O 1
ATOM 559 N N . LEU A 1 72 ? 9.155 -10.971 -11.666 1.00 89.75 72 LEU A N 1
ATOM 560 C CA . LEU A 1 72 ? 7.811 -10.815 -12.219 1.00 89.75 72 LEU A CA 1
ATOM 561 C C . LEU A 1 72 ? 6.763 -11.493 -11.327 1.00 89.75 72 LEU A C 1
ATOM 563 O O . LEU A 1 72 ? 5.722 -10.897 -11.056 1.00 89.75 72 LEU A O 1
ATOM 567 N N . PHE A 1 73 ? 7.057 -12.699 -10.831 1.00 93.12 73 PHE A N 1
ATOM 568 C CA . PHE A 1 73 ? 6.191 -13.407 -9.887 1.00 93.12 73 PHE A CA 1
ATOM 569 C C . PHE A 1 73 ? 5.927 -12.579 -8.621 1.00 93.12 73 PHE A C 1
ATOM 571 O O . PHE A 1 73 ? 4.774 -12.376 -8.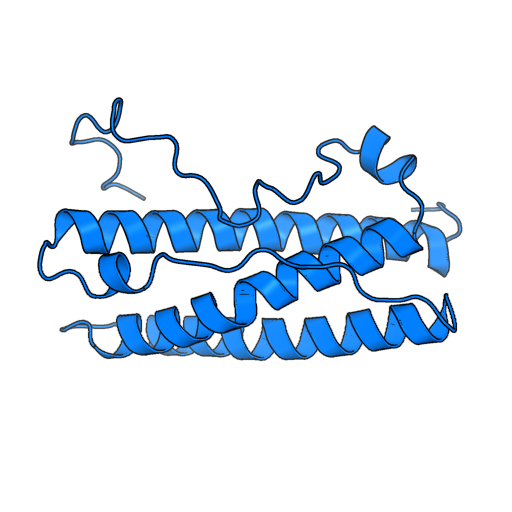255 1.00 93.12 73 PHE A O 1
ATOM 578 N N . LYS A 1 74 ? 6.975 -12.026 -7.999 1.00 93.06 74 LYS A N 1
ATOM 579 C CA . LYS A 1 74 ? 6.835 -11.201 -6.787 1.00 93.06 74 LYS A CA 1
ATOM 580 C C . LYS A 1 74 ? 6.007 -9.940 -7.010 1.00 93.06 74 LYS A C 1
ATOM 582 O O . LYS A 1 74 ? 5.223 -9.569 -6.149 1.00 93.06 74 LYS A O 1
ATOM 587 N N . VAL A 1 75 ? 6.178 -9.262 -8.144 1.00 92.31 75 VAL A N 1
ATOM 588 C CA . VAL A 1 75 ? 5.416 -8.033 -8.419 1.00 92.31 75 VAL A CA 1
ATOM 589 C C . VAL A 1 75 ? 3.929 -8.348 -8.610 1.00 92.31 75 VAL A C 1
ATOM 591 O O . VAL A 1 75 ? 3.097 -7.615 -8.081 1.00 92.31 75 VAL A O 1
ATOM 594 N N . LYS A 1 76 ? 3.595 -9.459 -9.281 1.00 95.81 76 LYS A N 1
ATOM 595 C CA . LYS A 1 76 ? 2.208 -9.945 -9.384 1.00 95.81 76 LYS A CA 1
ATOM 596 C C . LYS A 1 76 ? 1.624 -10.315 -8.024 1.00 95.81 76 LYS A C 1
ATOM 598 O O . LYS A 1 76 ? 0.516 -9.909 -7.705 1.00 95.81 76 LYS A O 1
ATOM 603 N N . GLU A 1 77 ? 2.392 -11.019 -7.194 1.00 96.81 77 GLU A N 1
ATOM 604 C CA . GLU A 1 77 ? 1.964 -11.354 -5.834 1.00 96.81 77 GLU A CA 1
ATOM 605 C C . GLU A 1 77 ? 1.645 -10.089 -5.020 1.00 96.81 77 GLU A C 1
ATOM 607 O O . GLU A 1 77 ? 0.623 -10.033 -4.340 1.00 96.81 77 GLU A O 1
ATOM 612 N N . VAL A 1 78 ? 2.470 -9.041 -5.122 1.00 97.12 78 VAL A N 1
ATOM 613 C CA . VAL A 1 78 ? 2.207 -7.766 -4.436 1.00 97.12 78 VAL A CA 1
ATOM 614 C C . VAL A 1 78 ? 0.963 -7.061 -4.988 1.00 97.12 78 VAL A C 1
ATOM 616 O O . VAL A 1 78 ? 0.175 -6.537 -4.200 1.00 97.12 78 VAL A O 1
ATOM 619 N N . GLU A 1 79 ? 0.756 -7.059 -6.307 1.00 97.62 79 GLU A N 1
ATOM 620 C CA . GLU A 1 79 ? -0.462 -6.530 -6.937 1.00 97.62 79 GLU A CA 1
ATOM 621 C C . GLU A 1 79 ? -1.723 -7.218 -6.388 1.00 97.62 79 GLU A C 1
ATOM 623 O O . GLU A 1 79 ? -2.640 -6.548 -5.901 1.00 97.62 79 GLU A O 1
ATOM 628 N N . GLU A 1 80 ? -1.739 -8.552 -6.393 1.00 98.06 80 GLU A N 1
ATOM 629 C CA . GLU A 1 80 ? -2.852 -9.366 -5.899 1.00 98.06 80 GLU A CA 1
ATOM 630 C C . GLU A 1 80 ? -3.089 -9.142 -4.398 1.00 98.06 80 GLU A C 1
ATOM 632 O O . GLU A 1 80 ? -4.223 -8.921 -3.959 1.00 98.06 80 GLU A O 1
ATOM 637 N N . LYS A 1 81 ? -2.019 -9.128 -3.593 1.00 98.06 81 LYS A N 1
ATOM 638 C CA . LYS A 1 81 ? -2.115 -8.909 -2.143 1.00 98.06 81 LYS A CA 1
ATOM 639 C C . LYS A 1 81 ? -2.595 -7.509 -1.791 1.00 98.06 81 LYS A C 1
ATOM 641 O O . LYS A 1 81 ? -3.361 -7.372 -0.838 1.00 98.06 81 LYS A O 1
ATOM 646 N N . ASN A 1 82 ? -2.218 -6.484 -2.554 1.00 98.38 82 ASN A N 1
ATOM 647 C CA . ASN A 1 82 ? -2.731 -5.130 -2.355 1.00 98.38 82 ASN A CA 1
ATOM 648 C C . ASN A 1 82 ? -4.262 -5.090 -2.500 1.00 98.38 82 ASN A C 1
ATOM 650 O O . ASN A 1 82 ? -4.942 -4.499 -1.659 1.00 98.38 82 ASN A O 1
ATOM 654 N N . GLN A 1 83 ? -4.810 -5.766 -3.515 1.00 98.06 83 GLN A N 1
ATOM 655 C CA . GLN A 1 83 ? -6.259 -5.867 -3.717 1.00 98.06 83 GLN A CA 1
ATOM 656 C C . GLN A 1 83 ? -6.939 -6.686 -2.609 1.00 98.06 83 GLN A C 1
ATOM 658 O O . GLN A 1 83 ? -7.947 -6.251 -2.052 1.00 98.06 83 GLN A O 1
ATOM 663 N N . GLU A 1 84 ? -6.366 -7.831 -2.229 1.00 98.25 84 GLU A N 1
ATOM 664 C CA . GLU A 1 84 ? -6.902 -8.676 -1.153 1.00 98.25 84 GLU A CA 1
ATOM 665 C C . GLU A 1 84 ? -6.973 -7.918 0.186 1.00 98.25 84 GLU A C 1
ATOM 667 O O . GLU A 1 84 ? -7.981 -7.979 0.897 1.00 98.25 84 GLU A O 1
ATOM 672 N N . ILE A 1 85 ? -5.912 -7.184 0.535 1.00 98.00 85 ILE A N 1
ATOM 673 C CA . ILE A 1 85 ? -5.853 -6.382 1.761 1.00 98.00 85 ILE A CA 1
ATOM 674 C C . ILE A 1 85 ? -6.846 -5.219 1.686 1.00 98.00 85 ILE A C 1
ATOM 676 O O . ILE A 1 85 ? -7.551 -4.972 2.666 1.00 98.00 85 ILE A O 1
ATOM 680 N N . LEU A 1 86 ? -6.950 -4.536 0.540 1.00 98.25 86 LEU A N 1
ATOM 681 C CA . LEU A 1 86 ? -7.898 -3.438 0.347 1.00 98.25 86 LEU A CA 1
ATOM 682 C C . LEU A 1 86 ? -9.335 -3.873 0.649 1.00 98.25 86 LEU A C 1
ATOM 684 O O . LEU A 1 86 ? -10.022 -3.214 1.431 1.00 98.25 86 LEU A O 1
ATOM 688 N N . GLU A 1 87 ? -9.775 -4.995 0.084 1.00 98.00 87 GLU A N 1
ATOM 689 C CA . GLU A 1 87 ? -11.135 -5.496 0.296 1.00 98.00 87 GLU A CA 1
ATOM 690 C C . GLU A 1 87 ? -11.380 -5.903 1.755 1.00 98.00 87 GLU A C 1
ATOM 692 O O . GLU A 1 87 ? -12.425 -5.581 2.329 1.00 98.00 87 GLU A O 1
ATOM 697 N N . LYS A 1 88 ? -10.388 -6.511 2.416 1.00 97.88 88 LYS A N 1
ATOM 698 C CA . LYS A 1 88 ? -10.477 -6.836 3.849 1.00 97.88 88 LYS A CA 1
ATOM 699 C C . LYS A 1 88 ? -10.586 -5.587 4.724 1.00 97.88 88 LYS A C 1
ATOM 701 O O . LYS A 1 88 ? -11.416 -5.560 5.632 1.00 97.88 88 LYS A O 1
ATOM 706 N N . ILE A 1 89 ? -9.790 -4.549 4.466 1.00 97.62 89 ILE A N 1
ATOM 707 C CA . ILE A 1 89 ? -9.836 -3.309 5.256 1.00 97.62 89 ILE A CA 1
ATOM 708 C C . ILE A 1 89 ? -11.152 -2.557 5.022 1.00 97.62 89 ILE A C 1
ATOM 710 O O . ILE A 1 89 ? -11.742 -2.072 5.988 1.00 97.62 89 ILE A O 1
ATOM 714 N N . LYS A 1 90 ? -11.671 -2.518 3.787 1.00 97.25 90 LYS A N 1
ATOM 715 C CA . LYS A 1 90 ? -13.015 -1.976 3.511 1.00 97.25 90 LYS A CA 1
ATOM 716 C C . LYS A 1 90 ? -14.098 -2.720 4.290 1.00 97.25 90 LYS A C 1
ATOM 718 O O . LYS A 1 90 ? -14.947 -2.084 4.913 1.00 97.25 90 LYS A O 1
ATOM 723 N N . ALA A 1 91 ? -14.047 -4.053 4.310 1.00 96.56 91 ALA A N 1
ATOM 724 C CA . ALA A 1 91 ? -14.996 -4.859 5.074 1.00 96.56 91 ALA A CA 1
ATOM 725 C C . ALA A 1 91 ? -14.922 -4.562 6.583 1.00 96.56 91 ALA A C 1
ATOM 727 O O . ALA A 1 91 ? -15.957 -4.473 7.245 1.00 96.56 91 ALA A O 1
ATOM 728 N N . ILE A 1 92 ? -13.716 -4.350 7.126 1.00 95.62 92 ILE A N 1
ATOM 729 C CA . ILE A 1 92 ? -13.526 -3.914 8.517 1.00 95.62 92 ILE A CA 1
ATOM 730 C C . ILE A 1 92 ? -14.150 -2.532 8.744 1.00 95.62 92 ILE A C 1
ATOM 732 O O . ILE A 1 92 ? -14.887 -2.369 9.716 1.00 95.62 92 ILE A O 1
ATOM 736 N N . LEU A 1 93 ? -13.911 -1.558 7.857 1.00 96.25 93 LEU A N 1
ATOM 737 C CA . LEU A 1 93 ? -14.481 -0.211 7.977 1.00 96.25 93 LEU A CA 1
ATOM 738 C C . LEU A 1 93 ? -16.011 -0.255 8.033 1.00 96.25 93 LEU A C 1
ATOM 740 O O . LEU A 1 93 ? -16.588 0.296 8.964 1.00 96.25 93 LEU A O 1
ATOM 744 N N . VAL A 1 94 ? -16.659 -0.958 7.100 1.00 95.62 94 VAL A N 1
ATOM 745 C CA . VAL A 1 94 ? -18.128 -1.083 7.060 1.00 95.62 94 VAL A CA 1
ATOM 746 C C . VAL A 1 94 ? -18.671 -1.768 8.314 1.00 95.62 94 VAL A C 1
ATOM 748 O O . VAL A 1 94 ? -19.724 -1.385 8.822 1.00 95.62 94 VAL A O 1
ATOM 751 N N . ARG A 1 95 ? -17.956 -2.772 8.833 1.00 93.94 95 ARG A N 1
ATOM 752 C CA . ARG A 1 95 ? -18.375 -3.520 10.022 1.00 93.94 95 ARG A CA 1
ATOM 753 C C . ARG A 1 95 ? -18.255 -2.707 11.311 1.00 93.94 95 ARG A C 1
ATOM 755 O O . ARG A 1 95 ? -19.136 -2.806 12.158 1.00 93.94 95 ARG A O 1
ATOM 762 N N . VAL A 1 96 ? -17.158 -1.972 11.488 1.00 91.88 96 VAL A N 1
ATOM 763 C CA . VAL A 1 96 ? -16.874 -1.222 12.727 1.00 91.88 96 VAL A CA 1
ATOM 764 C C . VAL A 1 96 ? -17.525 0.164 12.701 1.00 91.88 96 VAL A C 1
ATOM 766 O O . VAL A 1 96 ? -17.966 0.651 13.738 1.00 91.88 96 VAL A O 1
ATOM 769 N N . TYR A 1 97 ? -17.638 0.772 11.519 1.00 94.19 97 TYR A N 1
ATOM 770 C CA . TYR A 1 97 ? -18.192 2.108 11.303 1.00 94.19 97 TYR A CA 1
ATOM 771 C C . TYR A 1 97 ? -19.225 2.104 10.161 1.00 94.19 97 TYR A C 1
ATOM 773 O O . TYR A 1 97 ? -18.944 2.596 9.063 1.00 94.19 97 TYR A O 1
ATOM 781 N N . PRO A 1 98 ? -20.437 1.561 10.386 1.00 92.81 98 PRO A N 1
ATOM 782 C CA . PRO A 1 98 ? -21.491 1.560 9.376 1.00 92.81 98 PRO A CA 1
ATOM 783 C C . PRO A 1 98 ? -21.808 2.980 8.885 1.00 92.81 98 PRO A C 1
ATOM 785 O O . PRO A 1 98 ? -21.994 3.893 9.687 1.00 92.81 98 PRO A O 1
ATOM 788 N N . GLY A 1 99 ? -21.873 3.165 7.564 1.00 89.81 99 GLY A N 1
ATOM 789 C CA . GLY A 1 99 ? -22.124 4.471 6.938 1.00 89.81 99 GLY A CA 1
ATOM 790 C C . GLY A 1 99 ? -20.887 5.362 6.769 1.00 89.81 99 GLY A C 1
ATOM 791 O O . GLY A 1 99 ? -21.017 6.480 6.281 1.00 89.81 99 GLY A O 1
ATOM 792 N N . ALA A 1 100 ? -19.690 4.894 7.139 1.00 91.75 100 ALA A N 1
ATOM 793 C CA . ALA A 1 100 ? -18.456 5.616 6.855 1.00 91.75 100 ALA A CA 1
ATOM 794 C C . ALA A 1 100 ? -18.153 5.651 5.348 1.00 91.75 100 ALA A C 1
ATOM 796 O O . ALA A 1 100 ? -18.094 4.615 4.688 1.00 91.75 100 ALA A O 1
ATOM 797 N N . GLU A 1 101 ? -17.897 6.849 4.826 1.00 90.81 101 GLU A N 1
ATOM 798 C CA . GLU A 1 101 ? -17.457 7.051 3.446 1.00 90.81 101 GLU A CA 1
ATOM 799 C C . GLU A 1 101 ? -15.935 6.917 3.313 1.00 90.81 101 GLU A C 1
ATOM 801 O O . GLU A 1 101 ? -15.170 7.238 4.228 1.00 90.81 101 GLU A O 1
ATOM 806 N N . GLU A 1 102 ? -15.486 6.436 2.157 1.00 89.81 102 GLU A N 1
ATOM 807 C CA . GLU A 1 102 ? -14.065 6.347 1.836 1.00 89.81 102 GLU A CA 1
ATOM 808 C C . GLU A 1 102 ? -13.496 7.718 1.449 1.00 89.81 102 GLU A C 1
ATOM 810 O O . GLU A 1 102 ? -14.172 8.544 0.839 1.00 89.81 102 GLU A O 1
ATOM 815 N N . ASN A 1 103 ? -12.219 7.946 1.751 1.00 90.12 103 ASN A N 1
ATOM 816 C CA . ASN A 1 103 ? -11.540 9.178 1.368 1.00 90.12 103 ASN A CA 1
ATOM 817 C C . ASN A 1 103 ? -11.155 9.171 -0.121 1.00 90.12 103 ASN A C 1
ATOM 819 O O . ASN A 1 103 ? -10.945 8.122 -0.741 1.00 90.12 103 ASN A O 1
ATOM 823 N N . VAL A 1 104 ? -10.962 10.371 -0.674 1.00 91.31 104 VAL A N 1
ATOM 824 C CA . VAL A 1 104 ? -10.276 10.543 -1.961 1.00 91.31 104 VAL A CA 1
ATOM 825 C C . VAL A 1 104 ? -8.846 9.996 -1.848 1.00 91.31 104 VAL A C 1
ATOM 827 O O . VAL A 1 104 ? -8.229 10.016 -0.778 1.00 91.31 104 VAL A O 1
ATOM 830 N N . TYR A 1 105 ? -8.318 9.483 -2.953 1.00 92.12 105 TYR A N 1
ATOM 831 C CA . TYR A 1 105 ? -6.959 8.962 -3.048 1.00 92.12 105 TYR A CA 1
ATOM 832 C C . TYR A 1 105 ? -6.202 9.660 -4.185 1.00 92.12 105 TYR A C 1
ATOM 834 O O . TYR A 1 105 ? -6.809 10.028 -5.194 1.00 92.12 105 TYR A O 1
ATOM 842 N N . PRO A 1 106 ? -4.888 9.884 -4.031 1.00 92.25 106 PRO A N 1
ATOM 843 C CA . PRO A 1 106 ? -4.091 10.530 -5.058 1.00 92.25 106 PRO A CA 1
ATOM 844 C C . PRO A 1 106 ? -3.910 9.618 -6.268 1.00 92.25 106 PRO A C 1
ATOM 846 O O . PRO A 1 106 ? -3.715 8.408 -6.142 1.00 92.25 106 PRO A O 1
ATOM 849 N N . VAL A 1 107 ? -3.929 10.231 -7.448 1.00 89.25 107 VAL A N 1
ATOM 850 C CA . VAL A 1 107 ? -3.677 9.550 -8.718 1.00 89.25 107 VAL A CA 1
ATOM 851 C C . VAL A 1 107 ? -2.183 9.574 -9.015 1.00 89.25 107 VAL A C 1
ATOM 853 O O . VAL A 1 107 ? -1.516 10.600 -8.879 1.00 89.25 107 VAL A O 1
ATOM 856 N N . TRP A 1 108 ? -1.654 8.438 -9.455 1.00 90.19 108 TRP A N 1
ATOM 857 C CA . TRP A 1 108 ? -0.284 8.345 -9.936 1.00 90.19 108 TRP A CA 1
ATOM 858 C C . TRP A 1 108 ? -0.188 8.744 -11.411 1.00 90.19 108 TRP A C 1
ATOM 860 O O . TRP A 1 108 ? -0.920 8.225 -12.249 1.00 90.19 108 TRP A O 1
ATOM 870 N N . MET A 1 109 ? 0.744 9.644 -11.734 1.00 86.38 109 MET A N 1
ATOM 871 C CA . MET A 1 109 ? 0.937 10.187 -13.090 1.00 86.38 109 MET A CA 1
ATOM 872 C C . MET A 1 109 ? 2.274 9.770 -13.735 1.00 86.38 109 MET A C 1
ATOM 874 O O . MET A 1 109 ? 2.687 10.346 -14.736 1.00 86.38 109 MET A O 1
ATOM 878 N N . GLY A 1 110 ? 2.964 8.765 -13.185 1.00 85.19 110 GLY A N 1
ATOM 879 C CA . GLY A 1 110 ? 4.318 8.373 -13.607 1.00 85.19 110 GLY A CA 1
ATOM 880 C C . GLY A 1 110 ? 4.403 7.420 -14.808 1.00 85.19 110 GLY A C 1
ATOM 881 O O . GLY A 1 110 ? 5.485 6.914 -15.103 1.00 85.19 110 GLY A O 1
ATOM 882 N N . LEU A 1 111 ? 3.294 7.139 -15.505 1.00 86.88 111 LEU A N 1
ATOM 883 C CA . LEU A 1 111 ? 3.252 6.117 -16.561 1.00 86.88 111 LEU A CA 1
ATOM 884 C C . LEU A 1 111 ? 4.204 6.417 -17.727 1.00 86.88 111 LEU A C 1
ATOM 886 O O . LEU A 1 111 ? 4.873 5.512 -18.229 1.00 86.88 111 LEU A O 1
ATOM 890 N N . ALA A 1 112 ? 4.271 7.681 -18.151 1.00 88.00 112 ALA A N 1
ATOM 891 C CA . ALA A 1 112 ? 5.154 8.103 -19.237 1.00 88.00 112 ALA A CA 1
ATOM 892 C C . ALA A 1 112 ? 6.630 7.861 -18.887 1.00 88.00 112 ALA A C 1
ATOM 894 O O . ALA A 1 112 ? 7.393 7.376 -19.721 1.00 88.00 112 ALA A O 1
ATOM 895 N N . ASP A 1 113 ? 7.011 8.118 -17.635 1.00 89.00 113 ASP A N 1
ATOM 896 C CA . ASP A 1 113 ? 8.386 7.953 -17.176 1.00 89.00 113 ASP A CA 1
ATOM 897 C C . ASP A 1 113 ? 8.773 6.476 -17.025 1.00 89.00 113 ASP A C 1
ATOM 899 O O . ASP A 1 113 ? 9.887 6.096 -17.385 1.00 89.00 113 ASP A O 1
ATOM 903 N N . VAL A 1 114 ? 7.848 5.620 -16.572 1.00 85.94 114 VAL A N 1
ATOM 904 C CA . VAL A 1 114 ? 8.051 4.157 -16.523 1.00 85.94 114 VAL A CA 1
ATOM 905 C C . VAL A 1 114 ? 8.268 3.567 -17.920 1.00 85.94 114 VAL A C 1
ATOM 907 O O . VAL A 1 114 ? 9.030 2.617 -18.081 1.00 85.94 114 VAL A O 1
ATOM 910 N N . ARG A 1 115 ? 7.632 4.138 -18.948 1.00 85.88 115 ARG A N 1
ATOM 911 C CA . ARG A 1 115 ? 7.763 3.703 -20.349 1.00 85.88 115 ARG A CA 1
ATOM 912 C C . ARG A 1 115 ? 8.826 4.473 -21.133 1.00 85.88 115 ARG A C 1
ATOM 914 O O . ARG A 1 115 ? 8.922 4.311 -22.348 1.00 85.88 115 ARG A O 1
ATOM 921 N N . SER A 1 116 ? 9.608 5.320 -20.468 1.00 87.94 116 SER A N 1
ATOM 922 C CA . SER A 1 116 ? 10.583 6.168 -21.143 1.00 87.94 116 SER A CA 1
ATOM 923 C C . SER A 1 116 ? 11.644 5.338 -21.868 1.00 87.94 116 SER A C 1
ATOM 925 O O . SER A 1 116 ? 12.207 4.395 -21.310 1.00 87.94 116 SER A O 1
ATOM 927 N N . ALA A 1 117 ? 11.966 5.732 -23.104 1.00 88.31 117 ALA A N 1
ATOM 928 C CA . ALA A 1 117 ? 13.127 5.212 -23.826 1.00 88.31 117 ALA A CA 1
ATOM 929 C C . ALA A 1 117 ? 14.452 5.672 -23.188 1.00 88.31 117 ALA A C 1
ATOM 931 O O . ALA A 1 117 ? 15.497 5.068 -23.418 1.00 88.31 117 ALA A O 1
ATOM 932 N N . ASN A 1 118 ? 14.418 6.735 -22.373 1.00 91.00 118 ASN A N 1
ATOM 933 C CA . ASN A 1 118 ? 15.567 7.151 -21.586 1.00 91.00 118 ASN A CA 1
ATOM 934 C C . ASN A 1 118 ? 15.747 6.189 -20.407 1.00 91.00 118 ASN A C 1
ATOM 936 O O . ASN A 1 118 ? 14.979 6.204 -19.442 1.00 91.00 118 ASN A O 1
ATOM 940 N N . GLU A 1 119 ? 16.805 5.388 -20.485 1.00 87.62 119 GLU A N 1
ATOM 941 C CA . GLU A 1 119 ? 17.136 4.381 -19.487 1.00 87.62 119 GLU A CA 1
ATOM 942 C C . GLU A 1 119 ? 17.259 4.963 -18.069 1.00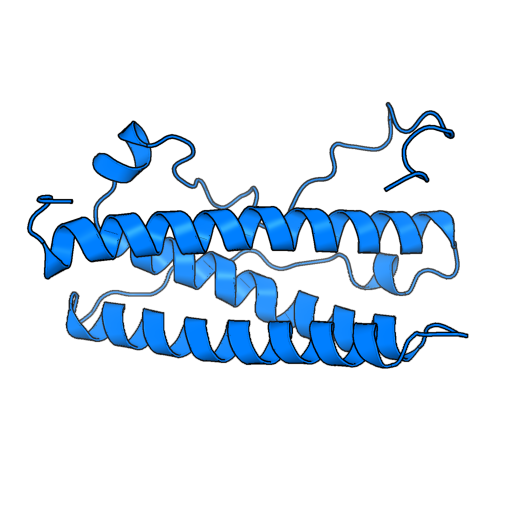 87.62 119 GLU A C 1
ATOM 944 O O . GLU A 1 119 ? 16.741 4.369 -17.124 1.00 87.62 119 GLU A O 1
ATOM 949 N N . LEU A 1 120 ? 17.881 6.135 -17.904 1.00 88.88 120 LEU A N 1
ATOM 950 C CA . LEU A 1 120 ? 18.049 6.773 -16.593 1.00 88.88 120 LEU A CA 1
ATOM 951 C C . LEU A 1 120 ? 16.708 7.219 -16.003 1.00 88.88 120 LEU A C 1
ATOM 953 O O . LEU A 1 120 ? 16.466 7.008 -14.815 1.00 88.88 120 LEU A O 1
ATOM 957 N N . THR A 1 121 ? 15.830 7.812 -16.818 1.00 89.50 121 THR A N 1
ATOM 958 C CA . THR A 1 121 ? 14.476 8.196 -16.388 1.00 89.50 121 THR A CA 1
ATOM 959 C C . THR A 1 121 ? 13.685 6.969 -15.957 1.00 89.50 121 THR A C 1
ATOM 961 O O . THR A 1 121 ? 13.151 6.944 -14.851 1.00 89.50 121 THR A O 1
ATOM 964 N N . ARG A 1 122 ? 13.673 5.921 -16.788 1.00 87.81 122 ARG A N 1
ATOM 965 C CA . ARG A 1 122 ? 12.956 4.678 -16.498 1.00 87.81 122 ARG A CA 1
ATOM 966 C C . ARG A 1 122 ? 13.432 4.033 -15.196 1.00 87.81 122 ARG A C 1
ATOM 968 O O . ARG A 1 122 ? 12.615 3.727 -14.331 1.00 87.81 122 ARG A O 1
ATOM 975 N N . HIS A 1 123 ? 14.744 3.857 -15.030 1.00 85.62 123 HIS A N 1
ATOM 976 C CA . HIS A 1 123 ? 15.312 3.257 -13.820 1.00 85.62 123 HIS A CA 1
ATOM 977 C C . HIS A 1 123 ? 15.048 4.096 -12.572 1.00 85.62 123 HIS A C 1
ATOM 979 O O . HIS A 1 123 ? 14.698 3.542 -11.530 1.00 85.62 123 HIS A O 1
ATOM 985 N N . PHE A 1 124 ? 15.178 5.421 -12.669 1.00 87.50 124 PHE A N 1
ATOM 986 C CA . PHE A 1 124 ? 14.881 6.310 -11.552 1.00 87.50 124 PHE A CA 1
ATOM 987 C C . PHE A 1 124 ? 13.421 6.193 -11.114 1.00 87.50 124 PHE A C 1
ATOM 989 O O . PHE A 1 124 ? 13.150 6.031 -9.925 1.00 87.50 124 PHE A O 1
ATOM 996 N N . THR A 1 125 ? 12.488 6.212 -12.065 1.00 88.81 125 THR A N 1
ATOM 997 C CA . THR A 1 125 ? 11.056 6.121 -11.773 1.00 88.81 125 THR A CA 1
ATOM 998 C C . THR A 1 125 ? 10.684 4.776 -11.165 1.00 88.81 125 THR A C 1
ATOM 1000 O O . THR A 1 125 ? 9.960 4.750 -10.174 1.00 88.81 125 THR A O 1
ATOM 1003 N N . LEU A 1 126 ? 11.217 3.668 -11.689 1.00 87.19 126 LEU A N 1
ATOM 1004 C CA . LEU A 1 126 ? 11.003 2.337 -11.112 1.00 87.19 126 LEU A CA 1
ATOM 1005 C C . LEU A 1 126 ? 11.582 2.230 -9.693 1.00 87.19 126 LEU A C 1
ATOM 1007 O O . LEU A 1 126 ? 10.907 1.741 -8.792 1.00 87.19 126 LEU A O 1
ATOM 1011 N N . SER A 1 127 ? 12.800 2.732 -9.475 1.00 88.12 127 SER A N 1
ATOM 1012 C CA . SER A 1 127 ? 13.445 2.747 -8.155 1.00 88.12 127 SER A CA 1
ATOM 1013 C C . SER A 1 127 ? 12.640 3.566 -7.140 1.00 88.12 127 SER A C 1
ATOM 1015 O O . SER A 1 127 ? 12.382 3.102 -6.030 1.00 88.12 127 SER A O 1
ATOM 1017 N N . ASN A 1 128 ? 12.181 4.757 -7.537 1.00 90.44 128 ASN A N 1
ATOM 1018 C CA . ASN A 1 128 ? 11.318 5.599 -6.712 1.00 90.44 128 ASN A CA 1
ATOM 1019 C C . ASN A 1 128 ? 9.987 4.902 -6.391 1.00 90.44 128 ASN A C 1
ATOM 1021 O O . ASN A 1 128 ? 9.534 4.933 -5.251 1.00 90.44 128 ASN A O 1
ATOM 1025 N N . LEU A 1 129 ? 9.380 4.236 -7.377 1.00 91.56 129 LEU A N 1
ATOM 1026 C CA . LEU A 1 129 ? 8.120 3.527 -7.187 1.00 91.56 129 LEU A CA 1
ATOM 1027 C C . LEU A 1 129 ? 8.260 2.392 -6.165 1.00 91.56 129 LEU A C 1
ATOM 1029 O O . LEU A 1 129 ? 7.443 2.290 -5.257 1.00 91.56 129 LEU A O 1
ATOM 1033 N N . LEU A 1 130 ? 9.324 1.593 -6.260 1.00 90.88 130 LEU A N 1
ATOM 1034 C CA . LEU A 1 130 ? 9.601 0.521 -5.301 1.00 90.88 130 LEU A CA 1
ATOM 1035 C C . LEU A 1 130 ? 9.874 1.063 -3.892 1.00 90.88 130 LEU A C 1
ATOM 1037 O O . LEU A 1 130 ? 9.341 0.530 -2.924 1.00 90.88 130 LEU A O 1
ATOM 1041 N N . HIS A 1 131 ? 10.645 2.146 -3.773 1.00 92.50 131 HIS A N 1
ATOM 1042 C CA . HIS A 1 131 ? 10.892 2.799 -2.485 1.00 92.50 131 HIS A CA 1
ATOM 1043 C C . HIS A 1 131 ? 9.597 3.312 -1.836 1.00 92.50 131 HIS A C 1
ATOM 1045 O O . HIS A 1 131 ? 9.366 3.129 -0.641 1.00 92.50 131 HIS A O 1
ATOM 1051 N N . CYS A 1 132 ? 8.728 3.935 -2.629 1.00 95.00 132 CYS A N 1
ATOM 1052 C CA . CYS A 1 132 ? 7.445 4.429 -2.151 1.00 95.00 132 CYS A CA 1
ATOM 1053 C C . CYS A 1 132 ? 6.489 3.305 -1.753 1.00 95.00 132 CYS A C 1
ATOM 1055 O O . CYS A 1 132 ? 5.760 3.454 -0.772 1.00 95.00 132 CYS A O 1
ATOM 1057 N N . LEU A 1 133 ? 6.493 2.197 -2.498 1.00 95.25 133 LEU A N 1
ATOM 1058 C CA . LEU A 1 133 ? 5.691 1.013 -2.202 1.00 95.25 133 LEU A CA 1
ATOM 1059 C C . LEU A 1 133 ? 6.091 0.409 -0.856 1.00 95.25 133 LEU A C 1
ATOM 1061 O O . LEU A 1 133 ? 5.222 0.153 -0.028 1.00 95.25 133 LEU A O 1
ATOM 1065 N N . ASP A 1 134 ? 7.393 0.253 -0.626 1.00 94.31 134 ASP A N 1
ATOM 1066 C CA . ASP A 1 134 ? 7.969 -0.237 0.629 1.00 94.31 134 ASP A CA 1
ATOM 1067 C C . ASP A 1 134 ? 7.537 0.643 1.814 1.00 94.31 134 ASP A C 1
ATOM 1069 O O . ASP A 1 134 ? 6.821 0.196 2.710 1.00 94.31 134 ASP A O 1
ATOM 1073 N N . SER A 1 135 ? 7.801 1.952 1.730 1.00 94.38 135 SER A N 1
ATOM 1074 C CA . SER A 1 135 ? 7.418 2.915 2.772 1.00 94.38 135 SER A CA 1
ATOM 1075 C C . SER A 1 135 ? 5.908 2.948 3.051 1.00 94.38 135 SER A C 1
ATOM 1077 O O . SER A 1 135 ? 5.470 3.133 4.189 1.00 94.38 135 SER A O 1
ATOM 1079 N N . ASN A 1 136 ? 5.076 2.815 2.017 1.00 96.25 136 ASN A N 1
ATOM 1080 C CA . ASN A 1 136 ? 3.621 2.803 2.174 1.00 96.25 136 ASN A CA 1
ATOM 1081 C C . ASN A 1 136 ? 3.109 1.478 2.745 1.00 96.25 136 ASN A C 1
ATOM 1083 O O . ASN A 1 136 ? 2.153 1.497 3.520 1.00 96.25 136 ASN A O 1
ATOM 1087 N N . THR A 1 137 ? 3.759 0.363 2.415 1.00 96.69 137 THR A N 1
ATOM 1088 C CA . THR A 1 137 ? 3.462 -0.956 2.985 1.00 96.69 137 THR A CA 1
ATOM 1089 C C . THR A 1 137 ? 3.762 -0.969 4.479 1.00 96.69 137 THR A C 1
ATOM 1091 O O . THR A 1 137 ? 2.883 -1.324 5.266 1.00 96.69 137 THR A O 1
ATOM 1094 N N . ASP A 1 138 ? 4.931 -0.470 4.888 1.00 96.19 138 ASP A N 1
ATOM 1095 C CA . ASP A 1 138 ? 5.307 -0.331 6.302 1.00 96.19 138 ASP A CA 1
ATOM 1096 C C . ASP A 1 138 ? 4.298 0.514 7.083 1.00 96.19 138 ASP A C 1
ATOM 1098 O O . ASP A 1 138 ? 3.910 0.188 8.209 1.00 96.19 138 ASP A O 1
ATOM 1102 N N . LYS A 1 139 ? 3.816 1.593 6.462 1.00 96.25 139 LYS A N 1
ATOM 1103 C CA . LYS A 1 139 ? 2.807 2.470 7.055 1.00 96.25 139 LYS A CA 1
ATOM 1104 C C . LYS A 1 139 ? 1.466 1.755 7.247 1.00 96.25 139 LYS A C 1
ATOM 1106 O O . LYS A 1 139 ? 0.895 1.831 8.334 1.00 96.25 139 LYS A O 1
ATOM 1111 N N . VAL A 1 140 ? 0.981 1.036 6.231 1.00 97.56 140 VAL A N 1
ATOM 1112 C CA . VAL A 1 140 ? -0.253 0.234 6.326 1.00 97.56 140 VAL A CA 1
ATOM 1113 C C . VAL A 1 140 ? -0.119 -0.843 7.405 1.00 97.56 140 VAL A C 1
ATOM 1115 O O . VAL A 1 140 ? -1.019 -0.982 8.231 1.00 97.56 140 VAL A O 1
ATOM 1118 N N . ALA A 1 141 ? 1.010 -1.552 7.456 1.00 97.19 141 ALA A N 1
ATOM 1119 C CA . ALA A 1 141 ? 1.267 -2.568 8.475 1.00 97.19 141 ALA A CA 1
ATOM 1120 C C . ALA A 1 141 ? 1.272 -1.969 9.891 1.00 97.19 141 ALA A C 1
ATOM 1122 O O . ALA A 1 141 ? 0.606 -2.488 10.787 1.00 97.19 141 ALA A O 1
ATOM 1123 N N . THR A 1 142 ? 1.941 -0.829 10.078 1.00 97.06 142 THR A N 1
ATOM 1124 C CA . THR A 1 142 ? 1.994 -0.118 11.365 1.00 97.06 142 THR A CA 1
ATOM 1125 C C . THR A 1 142 ? 0.599 0.302 11.835 1.00 97.06 142 THR A C 1
ATOM 1127 O O . THR A 1 142 ? 0.245 0.120 13.001 1.00 97.06 142 THR A O 1
ATOM 1130 N N . TYR A 1 143 ? -0.227 0.846 10.937 1.00 97.50 143 TYR A N 1
ATOM 1131 C CA . TYR A 1 143 ? -1.596 1.244 11.277 1.00 97.50 143 TYR A CA 1
ATOM 1132 C C . TYR A 1 143 ? -2.474 0.039 11.604 1.00 97.50 143 TYR A C 1
ATOM 1134 O O . TYR A 1 143 ? -3.266 0.102 12.546 1.00 97.50 143 TYR A O 1
ATOM 1142 N N . LEU A 1 144 ? -2.316 -1.063 10.869 1.00 96.19 144 LEU A N 1
ATOM 1143 C CA . LEU A 1 144 ? -3.051 -2.294 11.126 1.00 96.19 144 LEU A CA 1
ATOM 1144 C C . LEU A 1 144 ? -2.711 -2.879 12.503 1.00 96.19 144 LEU A C 1
A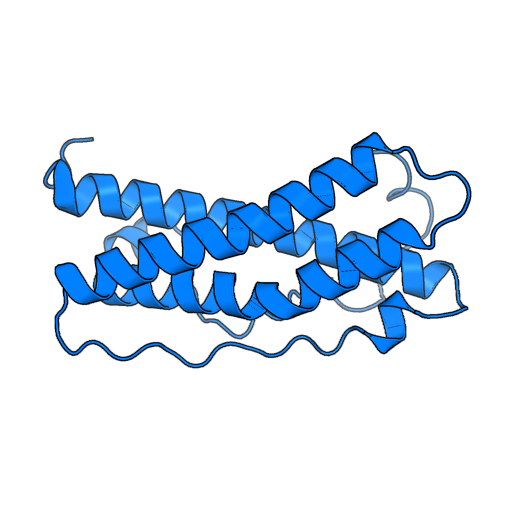TOM 1146 O O . LEU A 1 144 ? -3.622 -3.245 13.243 1.00 96.19 144 LEU A O 1
ATOM 1150 N N . GLU A 1 145 ? -1.433 -2.907 12.880 1.00 95.75 145 GLU A N 1
ATOM 1151 C CA . GLU A 1 145 ? -0.993 -3.355 14.207 1.00 95.75 145 GLU A CA 1
ATOM 1152 C C . GLU A 1 145 ? -1.544 -2.460 15.327 1.00 95.75 145 GLU A C 1
ATOM 1154 O O . GLU A 1 145 ? -2.099 -2.961 16.309 1.00 95.75 145 GLU A O 1
ATOM 1159 N N . ALA A 1 146 ? -1.503 -1.135 15.150 1.00 95.25 146 ALA A N 1
ATOM 1160 C CA . ALA A 1 146 ? -2.080 -0.196 16.112 1.00 95.25 146 ALA A CA 1
ATOM 1161 C C . ALA A 1 146 ? -3.600 -0.390 16.282 1.00 95.25 146 ALA A C 1
ATOM 1163 O O . ALA A 1 146 ? -4.121 -0.334 17.398 1.00 95.25 146 ALA A O 1
ATOM 1164 N N . LEU A 1 147 ? -4.322 -0.641 15.186 1.00 95.00 147 LEU A N 1
ATOM 1165 C CA . LEU A 1 147 ? -5.762 -0.903 15.213 1.00 95.00 147 LEU A CA 1
ATOM 1166 C C . LEU A 1 147 ? -6.096 -2.252 15.840 1.00 95.00 147 LEU A C 1
ATOM 1168 O O . LEU A 1 147 ? -7.028 -2.325 16.641 1.00 95.00 147 LEU A O 1
ATOM 1172 N N . LYS A 1 148 ? -5.330 -3.302 15.522 1.00 94.06 148 LYS A N 1
ATOM 1173 C CA . LYS A 1 148 ? -5.447 -4.616 16.165 1.00 94.06 148 LYS A CA 1
ATOM 1174 C C . LYS A 1 148 ? -5.328 -4.461 17.678 1.00 94.06 148 LYS A C 1
ATOM 1176 O O . LYS A 1 148 ? -6.183 -4.953 18.412 1.00 94.06 148 LYS A O 1
ATOM 1181 N N . CYS A 1 149 ? -4.333 -3.700 18.128 1.00 93.81 149 CYS A N 1
ATOM 1182 C CA . CYS A 1 149 ? -4.122 -3.445 19.542 1.00 93.81 149 CYS A CA 1
ATOM 1183 C C . CYS A 1 149 ? -5.304 -2.728 20.213 1.00 93.81 149 CYS A C 1
ATOM 1185 O O . CYS A 1 149 ? -5.787 -3.144 21.266 1.00 93.81 149 CYS A O 1
ATOM 1187 N N . ARG A 1 150 ? -5.838 -1.685 19.572 1.00 92.38 150 ARG A N 1
ATOM 1188 C CA . ARG A 1 150 ? -6.981 -0.925 20.103 1.00 92.38 150 ARG A CA 1
ATOM 1189 C C . ARG A 1 150 ? -8.268 -1.731 20.146 1.00 92.38 150 ARG A C 1
ATOM 1191 O O . ARG A 1 150 ? -8.967 -1.717 21.149 1.00 92.38 150 ARG A O 1
ATOM 1198 N N . ILE A 1 151 ? -8.603 -2.377 19.033 1.00 88.44 151 ILE A N 1
ATOM 1199 C CA . ILE A 1 151 ? -9.932 -2.954 18.815 1.00 88.44 151 ILE A CA 1
ATOM 1200 C C . ILE A 1 151 ? -10.045 -4.331 19.470 1.00 88.44 151 ILE A C 1
ATOM 1202 O O . ILE A 1 151 ? -11.100 -4.659 20.003 1.00 88.44 151 ILE A O 1
ATOM 1206 N N . ILE A 1 152 ? -8.979 -5.137 19.430 1.00 90.94 152 ILE A N 1
ATOM 1207 C CA . ILE A 1 152 ? -9.004 -6.516 19.938 1.00 90.94 152 ILE A CA 1
ATOM 1208 C C . ILE A 1 152 ? -8.499 -6.582 21.379 1.00 90.94 152 ILE A C 1
ATOM 1210 O O . ILE A 1 152 ? -9.091 -7.278 22.199 1.00 90.94 152 ILE A O 1
ATOM 1214 N N . HIS A 1 153 ? -7.427 -5.851 21.689 1.00 90.31 153 HIS A N 1
ATOM 1215 C CA . HIS A 1 153 ? -6.733 -5.950 22.975 1.00 90.31 153 HIS A CA 1
ATOM 1216 C C . HIS A 1 153 ? -7.014 -4.777 23.922 1.00 90.31 153 HIS A C 1
ATOM 1218 O O . HIS A 1 153 ? -6.460 -4.737 25.011 1.00 90.31 153 HIS A O 1
ATOM 1224 N N . ASN A 1 154 ? -7.863 -3.813 23.543 1.00 89.44 154 ASN A N 1
ATOM 1225 C CA . ASN A 1 154 ? -8.162 -2.629 24.358 1.00 89.44 154 ASN A CA 1
ATOM 1226 C C . ASN A 1 154 ? -6.895 -1.878 24.837 1.00 89.44 154 ASN A C 1
ATOM 1228 O O . ASN A 1 154 ? -6.843 -1.377 25.959 1.00 89.44 154 ASN A O 1
ATOM 1232 N N . ASN A 1 155 ? -5.885 -1.787 23.964 1.00 87.81 155 ASN A N 1
ATOM 1233 C CA . ASN A 1 155 ? -4.552 -1.223 24.228 1.00 87.81 155 ASN A CA 1
ATOM 1234 C C . ASN A 1 155 ? -3.636 -2.043 25.159 1.00 87.81 155 ASN A C 1
ATOM 1236 O O . ASN A 1 155 ? -2.618 -1.510 25.592 1.00 87.81 155 ASN A O 1
ATOM 1240 N N . ASP A 1 156 ? -3.957 -3.307 25.439 1.00 89.19 156 ASP A N 1
ATOM 1241 C CA . ASP A 1 156 ? -3.098 -4.236 26.190 1.00 89.19 156 ASP A CA 1
ATOM 1242 C C . ASP A 1 156 ? -2.259 -5.104 25.232 1.00 89.19 156 ASP A C 1
ATOM 1244 O O . ASP A 1 156 ? -2.561 -6.273 24.970 1.00 89.19 156 ASP A O 1
ATOM 1248 N N . CYS A 1 157 ? -1.250 -4.465 24.637 1.00 84.75 157 CYS A N 1
ATOM 1249 C CA . CYS A 1 157 ? -0.220 -5.050 23.777 1.00 84.75 157 CYS A CA 1
ATOM 1250 C C . CYS A 1 157 ? 1.151 -4.574 24.282 1.00 84.75 157 CYS A C 1
ATOM 1252 O O . CYS A 1 157 ? 2.130 -5.288 24.000 1.00 84.75 157 CYS A O 1
#

Foldseek 3Di:
DPPPPPDCPPPDDDLDDLQPVVPDDDDPVSLLPDDLLSLLLSLLQLLVQCQVVLVLLLVLQVPDPPDDVVVSVVSVVLNVVSVVVNVVSVVVSCVVPPPDDHDHHGHDDCNCQCVDPPPVSNVSSSVSSVVSSVVSVVSNVVSVVVSCCCPVVVVPD